Protein AF-A0A842HGM8-F1 (afdb_monomer_lite)

Structure (mmCIF, N/CA/C/O backbone):
data_AF-A0A842HGM8-F1
#
_entry.id   AF-A0A842HGM8-F1
#
loop_
_atom_site.group_PDB
_atom_site.id
_atom_site.type_symbol
_atom_site.label_atom_id
_atom_site.label_alt_id
_atom_site.label_comp_id
_atom_site.label_asym_id
_atom_site.label_entity_id
_atom_site.label_seq_id
_atom_site.pdbx_PDB_ins_code
_atom_site.Cartn_x
_atom_site.Cartn_y
_atom_site.Cartn_z
_atom_site.occupancy
_atom_site.B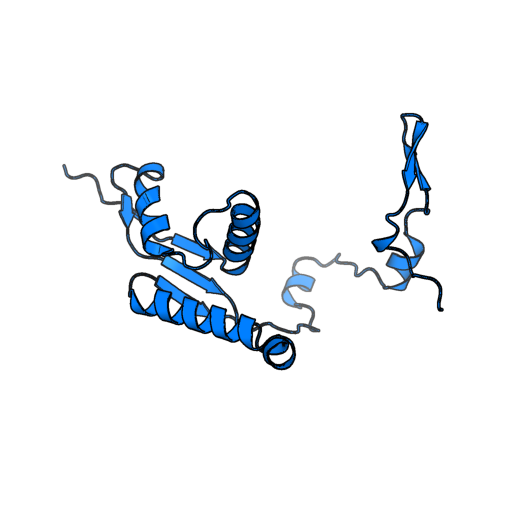_iso_or_equiv
_atom_site.auth_seq_id
_atom_site.auth_comp_id
_atom_site.auth_asym_id
_atom_site.auth_atom_id
_atom_site.pdbx_PDB_model_num
ATOM 1 N N . MET A 1 1 ? -28.793 0.110 29.357 1.00 46.50 1 MET A N 1
ATOM 2 C CA . MET A 1 1 ? -28.962 0.036 27.893 1.00 46.50 1 MET A CA 1
ATOM 3 C C . MET A 1 1 ? -27.566 -0.064 27.316 1.00 46.50 1 MET A C 1
ATOM 5 O O . MET A 1 1 ? -26.782 0.844 27.541 1.00 46.50 1 MET A O 1
ATOM 9 N N . GLU A 1 2 ? -27.212 -1.208 26.739 1.00 58.28 2 GLU A N 1
ATOM 10 C CA . GLU A 1 2 ? -25.899 -1.420 26.122 1.00 58.28 2 GLU A CA 1
ATOM 11 C C . GLU A 1 2 ? -25.882 -0.651 24.794 1.00 58.28 2 GLU A C 1
ATOM 13 O O . GLU A 1 2 ? -26.774 -0.847 23.967 1.00 58.28 2 GLU A O 1
ATOM 18 N N . GLU A 1 3 ? -24.959 0.302 24.623 1.00 63.78 3 GLU A N 1
ATOM 19 C CA . GLU A 1 3 ? -24.858 1.037 23.358 1.00 63.78 3 GLU A CA 1
ATOM 20 C C . GLU A 1 3 ? -24.531 0.062 22.216 1.00 63.78 3 GLU A C 1
ATOM 22 O O . GLU A 1 3 ? -23.672 -0.810 22.389 1.00 63.78 3 GLU A O 1
ATOM 27 N N . PRO A 1 4 ? -25.190 0.175 21.047 1.00 65.50 4 PRO A N 1
ATOM 28 C CA . PRO A 1 4 ? -24.967 -0.750 19.947 1.00 65.50 4 PRO A CA 1
ATOM 29 C C . PRO A 1 4 ? -23.505 -0.688 19.485 1.00 65.50 4 PRO A C 1
ATOM 31 O O . PRO A 1 4 ? -22.957 0.380 19.211 1.00 65.50 4 PRO A O 1
ATOM 34 N N . ALA A 1 5 ? -22.861 -1.853 19.412 1.00 73.38 5 ALA A N 1
ATOM 35 C CA . ALA A 1 5 ? -21.469 -1.965 19.003 1.00 73.38 5 ALA A CA 1
ATOM 36 C C . ALA A 1 5 ? -21.303 -1.605 17.517 1.00 73.38 5 ALA A C 1
ATOM 38 O O . ALA A 1 5 ? -21.796 -2.311 16.631 1.00 73.38 5 ALA A O 1
ATOM 39 N N . ASN A 1 6 ? -20.550 -0.540 17.239 1.00 85.38 6 ASN A N 1
ATOM 40 C CA . ASN A 1 6 ? -20.242 -0.115 15.878 1.00 85.38 6 ASN A CA 1
ATOM 41 C C . ASN A 1 6 ? -19.176 -1.040 15.286 1.00 85.38 6 ASN A C 1
ATOM 43 O O . ASN A 1 6 ? -17.988 -0.929 15.589 1.00 85.38 6 ASN A O 1
ATOM 47 N N . ARG A 1 7 ? -19.603 -1.996 14.458 1.00 91.25 7 ARG A N 1
ATOM 48 C CA . ARG A 1 7 ? -18.689 -2.892 13.740 1.00 91.25 7 ARG A CA 1
ATOM 49 C C . ARG A 1 7 ? -17.929 -2.103 12.675 1.00 91.25 7 ARG A C 1
ATOM 51 O O . ARG A 1 7 ? -18.534 -1.613 11.726 1.00 91.25 7 ARG A O 1
ATOM 58 N N . THR A 1 8 ? -16.608 -2.045 12.799 1.00 91.56 8 THR A N 1
ATOM 59 C CA . THR A 1 8 ? -15.736 -1.261 11.920 1.00 91.56 8 THR A CA 1
ATOM 60 C C . THR A 1 8 ? -14.853 -2.180 11.089 1.00 91.56 8 THR A C 1
ATOM 62 O O . THR A 1 8 ? -14.043 -2.935 11.630 1.00 91.56 8 THR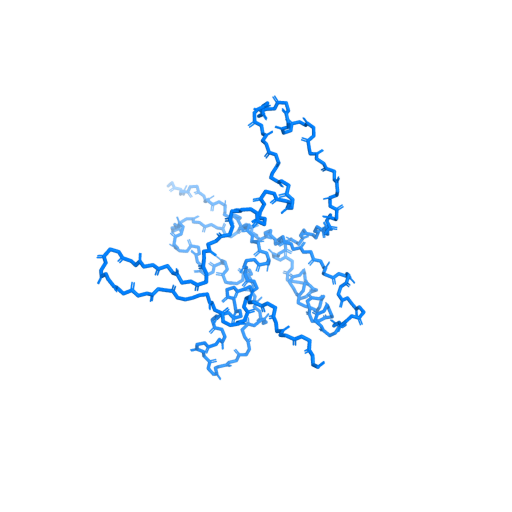 A O 1
ATOM 65 N N . ALA A 1 9 ? -14.991 -2.102 9.767 1.00 93.38 9 ALA A N 1
ATOM 66 C CA . ALA A 1 9 ? -14.099 -2.751 8.813 1.00 93.38 9 ALA A CA 1
ATOM 67 C C . ALA A 1 9 ? -13.175 -1.715 8.162 1.00 93.38 9 ALA A C 1
ATOM 69 O O . ALA A 1 9 ? -13.598 -0.594 7.881 1.00 93.38 9 ALA A O 1
ATOM 70 N N . PHE A 1 10 ? -11.932 -2.105 7.893 1.00 92.44 10 PHE A N 1
ATOM 71 C CA . PHE A 1 10 ? -10.938 -1.247 7.248 1.00 92.44 10 PHE A CA 1
ATOM 72 C C . PHE A 1 10 ? -10.715 -1.662 5.799 1.00 92.44 10 PHE A C 1
ATOM 74 O O . PHE A 1 10 ? -10.661 -2.852 5.494 1.00 92.44 10 PHE A O 1
ATOM 81 N N . PHE A 1 11 ? -10.536 -0.682 4.918 1.00 95.69 11 PHE A N 1
ATOM 82 C CA . PHE A 1 11 ? -10.222 -0.880 3.506 1.00 95.69 11 PHE A CA 1
ATOM 83 C C . PHE A 1 11 ? -8.873 -0.220 3.236 1.00 95.69 11 PHE A C 1
ATOM 85 O O . PHE A 1 11 ? -8.724 0.982 3.434 1.00 95.69 11 PHE A O 1
ATOM 92 N N . VAL A 1 12 ? -7.882 -1.017 2.845 1.00 92.88 12 VAL A N 1
ATOM 93 C CA . VAL A 1 12 ? -6.485 -0.588 2.731 1.00 92.88 12 VAL A CA 1
ATOM 94 C C . VAL A 1 12 ? -6.018 -0.754 1.292 1.00 92.88 12 VAL A C 1
ATOM 96 O O . VAL A 1 12 ? -6.026 -1.867 0.765 1.00 92.88 12 VAL A O 1
ATOM 99 N N . ASP A 1 13 ? -5.582 0.344 0.679 1.00 93.75 13 ASP A N 1
ATOM 100 C CA . ASP A 1 13 ? -4.873 0.339 -0.602 1.00 93.75 13 ASP A CA 1
ATOM 101 C C . ASP A 1 13 ? -3.395 -0.003 -0.371 1.00 93.75 13 ASP A C 1
ATOM 103 O O . ASP A 1 13 ? -2.653 0.729 0.290 1.00 93.75 13 ASP A O 1
ATOM 107 N N . GLY A 1 14 ? -2.967 -1.143 -0.905 1.00 91.38 14 GLY A N 1
ATOM 108 C CA . GLY A 1 14 ? -1.628 -1.680 -0.726 1.00 91.38 14 GLY A CA 1
ATOM 109 C C . GLY A 1 14 ? -0.530 -0.897 -1.432 1.00 91.38 14 GLY A C 1
ATOM 110 O O . GLY A 1 14 ? 0.594 -0.890 -0.930 1.00 91.38 14 GLY A O 1
ATOM 111 N N . PHE A 1 15 ? -0.827 -0.215 -2.542 1.00 88.62 15 PHE A N 1
ATOM 112 C CA . PHE A 1 15 ? 0.159 0.625 -3.222 1.00 88.62 15 PHE A CA 1
ATOM 113 C C . PHE A 1 15 ? 0.384 1.909 -2.439 1.00 88.62 15 PHE A C 1
ATOM 115 O O . PHE A 1 15 ? 1.530 2.272 -2.172 1.00 88.62 15 PHE A O 1
ATOM 122 N N . ASN A 1 16 ? -0.706 2.553 -2.015 1.00 90.69 16 ASN A N 1
ATOM 123 C CA . ASN A 1 16 ? -0.620 3.769 -1.216 1.00 90.69 16 ASN A CA 1
ATOM 124 C C . ASN A 1 16 ? 0.125 3.508 0.104 1.00 90.69 16 ASN A C 1
ATOM 126 O O . ASN A 1 16 ? 1.106 4.190 0.395 1.00 90.69 16 ASN A O 1
ATOM 130 N N . LEU A 1 17 ? -0.248 2.440 0.824 1.00 91.50 17 LEU A N 1
ATOM 131 C CA . LEU A 1 17 ? 0.425 2.038 2.060 1.00 91.50 17 LEU A CA 1
ATOM 132 C C . LEU A 1 17 ? 1.920 1.762 1.847 1.00 91.50 17 LEU A C 1
ATOM 134 O O . LEU A 1 17 ? 2.745 2.223 2.632 1.00 91.50 17 LEU A O 1
ATOM 138 N N . TYR A 1 18 ? 2.286 1.023 0.793 1.00 90.38 18 TYR A N 1
ATOM 139 C CA . TYR A 1 18 ? 3.687 0.699 0.514 1.00 90.38 18 TYR A CA 1
ATOM 140 C C . TYR A 1 18 ? 4.538 1.958 0.310 1.00 90.38 18 TYR A C 1
ATOM 142 O O . TYR A 1 18 ? 5.639 2.046 0.859 1.00 90.38 18 TYR A O 1
ATOM 150 N N . HIS A 1 19 ? 4.031 2.937 -0.446 1.00 88.06 19 HIS A N 1
ATOM 151 C CA . HIS A 1 19 ? 4.729 4.203 -0.654 1.00 88.06 19 HIS A CA 1
ATOM 152 C C . HIS A 1 19 ? 4.873 4.994 0.649 1.00 88.06 19 HIS A C 1
ATOM 154 O O . HIS A 1 19 ? 5.982 5.423 0.953 1.00 88.06 19 HIS A O 1
ATOM 160 N N . SER A 1 20 ? 3.814 5.104 1.460 1.00 91.94 20 SER A N 1
ATOM 161 C CA . SER A 1 20 ? 3.886 5.768 2.770 1.00 91.94 20 SER A CA 1
ATOM 162 C C . SER A 1 20 ? 4.910 5.123 3.706 1.00 91.94 20 SER A C 1
ATOM 164 O O . SER A 1 20 ? 5.664 5.833 4.363 1.00 91.94 20 SER A O 1
ATOM 166 N N . VAL A 1 21 ? 4.989 3.789 3.733 1.00 89.00 21 VAL A N 1
ATOM 167 C CA . VAL A 1 21 ? 5.984 3.060 4.536 1.00 89.00 21 VAL A CA 1
ATOM 168 C C . VAL A 1 21 ? 7.407 3.308 4.031 1.00 89.00 21 VAL A C 1
ATOM 170 O O . VAL A 1 21 ? 8.311 3.493 4.836 1.00 89.00 21 VAL A O 1
ATOM 173 N N . CYS A 1 22 ? 7.621 3.328 2.711 1.00 88.50 22 CYS A N 1
ATOM 174 C CA . CYS A 1 22 ? 8.940 3.615 2.141 1.00 88.50 22 CYS A CA 1
ATOM 175 C C . CYS A 1 22 ? 9.407 5.043 2.427 1.00 88.50 22 CYS A C 1
ATOM 177 O O . CYS A 1 22 ? 10.600 5.241 2.624 1.00 88.50 22 CYS A O 1
ATOM 179 N N . GLU A 1 23 ? 8.498 6.021 2.418 1.00 90.25 23 GLU A N 1
ATOM 180 C CA . GLU A 1 23 ? 8.829 7.393 2.811 1.00 90.25 23 GLU A CA 1
ATOM 181 C C . GLU A 1 23 ? 9.158 7.466 4.305 1.00 90.25 23 GLU A C 1
ATOM 183 O O . GLU A 1 23 ? 10.220 7.965 4.650 1.00 90.25 23 GLU A O 1
ATOM 188 N N . ALA A 1 24 ? 8.329 6.882 5.177 1.00 88.00 24 ALA A N 1
ATOM 189 C CA . ALA A 1 24 ? 8.567 6.890 6.623 1.00 88.00 24 ALA A CA 1
ATOM 190 C C . ALA A 1 24 ? 9.882 6.198 7.027 1.00 88.00 24 ALA A C 1
ATOM 192 O O . ALA A 1 24 ? 10.535 6.613 7.977 1.00 88.00 24 ALA A O 1
ATOM 193 N N . GLU A 1 25 ? 10.294 5.160 6.296 1.00 88.62 25 GLU A N 1
ATOM 194 C CA . GLU A 1 25 ? 11.562 4.455 6.525 1.00 88.62 25 GLU A CA 1
ATOM 195 C C . GLU A 1 25 ? 12.792 5.325 6.203 1.00 88.62 25 GLU A C 1
ATOM 197 O O . GLU A 1 25 ? 13.880 5.019 6.668 1.00 88.62 25 GLU A O 1
ATOM 202 N N . LYS A 1 26 ? 12.650 6.421 5.441 1.00 87.44 26 LYS A N 1
ATOM 203 C CA . LYS A 1 26 ? 13.745 7.388 5.221 1.00 87.44 26 LYS A CA 1
ATOM 204 C C . LYS A 1 26 ? 13.989 8.286 6.432 1.00 87.44 26 LYS A C 1
ATOM 206 O O . LYS A 1 26 ? 15.089 8.811 6.576 1.00 87.44 26 LYS A O 1
ATOM 211 N N . ASP A 1 27 ? 12.971 8.463 7.269 1.00 87.44 27 ASP A N 1
ATOM 212 C CA . ASP A 1 27 ? 13.000 9.350 8.432 1.00 87.44 27 ASP A CA 1
ATOM 213 C C . ASP A 1 27 ? 13.406 8.607 9.719 1.00 87.44 27 ASP A C 1
ATOM 215 O O . ASP A 1 27 ? 13.381 9.183 10.809 1.00 87.44 27 ASP A O 1
ATOM 219 N N . THR A 1 28 ? 13.768 7.322 9.624 1.00 81.81 28 THR A N 1
ATOM 220 C CA . THR A 1 28 ? 14.161 6.503 10.773 1.00 81.81 28 THR A CA 1
ATOM 221 C C . THR A 1 28 ? 15.281 5.519 10.438 1.00 81.81 28 THR A C 1
ATOM 223 O O . THR A 1 28 ? 15.245 4.846 9.414 1.00 81.81 28 THR A O 1
ATOM 226 N N . ASP A 1 29 ? 16.244 5.383 11.352 1.00 79.38 29 ASP A N 1
ATOM 227 C CA . ASP A 1 29 ? 17.267 4.325 11.325 1.00 79.38 29 ASP A CA 1
ATOM 228 C C . ASP A 1 29 ? 16.828 3.069 12.114 1.00 79.38 29 ASP A C 1
ATOM 230 O O . ASP A 1 29 ? 17.633 2.181 12.405 1.00 79.38 29 ASP A O 1
ATOM 234 N N . GLU A 1 30 ? 15.556 2.998 12.523 1.00 76.75 30 GLU A N 1
ATOM 235 C CA . GLU A 1 30 ? 15.006 1.863 13.263 1.00 76.75 30 GLU A CA 1
ATOM 236 C C . GLU A 1 30 ? 14.777 0.613 12.379 1.00 76.75 30 GLU A C 1
ATOM 238 O O . GLU A 1 30 ? 15.300 0.452 11.277 1.00 76.75 30 GLU A O 1
ATOM 243 N N . ARG A 1 31 ? 14.022 -0.359 12.909 1.00 73.50 31 ARG A N 1
ATOM 244 C CA . ARG A 1 31 ? 13.740 -1.639 12.253 1.00 73.50 31 ARG A CA 1
ATOM 245 C C . ARG A 1 31 ? 13.019 -1.434 10.910 1.00 73.50 31 ARG A C 1
ATOM 247 O O . ARG A 1 31 ? 12.217 -0.512 10.793 1.00 73.50 31 ARG A O 1
ATOM 254 N N . PRO A 1 32 ? 13.187 -2.362 9.946 1.00 81.31 32 PRO A N 1
ATOM 255 C CA . PRO A 1 32 ? 12.516 -2.275 8.653 1.00 81.31 32 PRO A CA 1
ATOM 256 C C . PRO A 1 32 ? 10.991 -2.194 8.793 1.00 81.31 32 PRO A C 1
ATOM 258 O O . PRO A 1 32 ? 10.362 -3.107 9.334 1.00 81.31 32 PRO A O 1
ATOM 261 N N . LEU A 1 33 ? 10.384 -1.134 8.258 1.00 86.06 33 LEU A N 1
ATOM 262 C CA . LEU A 1 33 ? 8.956 -0.841 8.456 1.00 86.06 33 LEU A CA 1
ATOM 263 C C . LEU A 1 33 ? 8.036 -1.648 7.526 1.00 86.06 33 LEU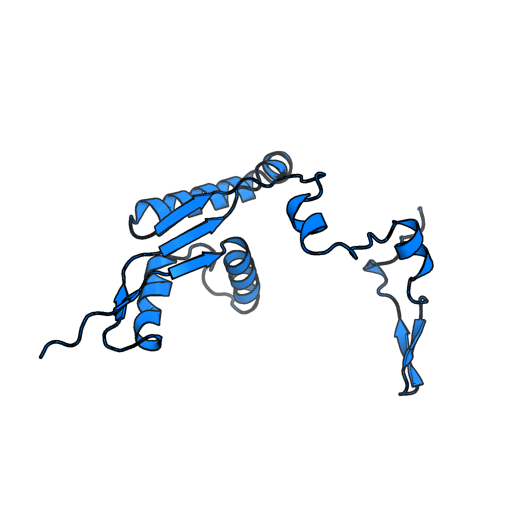 A C 1
ATOM 265 O O . LEU A 1 33 ? 6.828 -1.740 7.737 1.00 86.06 33 LEU A O 1
ATOM 269 N N . LYS A 1 34 ? 8.605 -2.269 6.488 1.00 84.94 34 LYS A N 1
ATOM 270 C CA . LYS A 1 34 ? 7.864 -3.020 5.457 1.00 84.94 34 LYS A CA 1
ATOM 271 C C . LYS A 1 34 ? 7.244 -4.326 5.963 1.00 84.94 34 LYS A C 1
ATOM 273 O O . LYS A 1 34 ? 6.385 -4.885 5.284 1.00 84.94 34 LYS A O 1
ATOM 278 N N . TRP A 1 35 ? 7.654 -4.821 7.134 1.00 88.69 35 TRP A N 1
ATOM 279 C CA . TRP A 1 35 ? 7.054 -5.991 7.782 1.00 88.69 35 TRP A CA 1
ATOM 280 C C . TRP A 1 35 ? 5.989 -5.570 8.803 1.00 88.69 35 TRP A C 1
ATOM 282 O O . TRP A 1 35 ? 6.198 -5.626 10.013 1.00 88.69 35 TRP A O 1
ATOM 292 N N . LEU A 1 36 ? 4.849 -5.107 8.292 1.00 88.88 36 LEU A N 1
ATOM 293 C CA . LEU A 1 36 ? 3.795 -4.464 9.078 1.00 88.88 36 LEU A CA 1
ATOM 294 C C . LEU A 1 36 ? 2.580 -5.380 9.298 1.00 88.88 36 LEU A C 1
ATOM 296 O O . LEU A 1 36 ? 1.961 -5.841 8.338 1.00 88.88 36 LEU A O 1
ATOM 300 N N . ASP A 1 37 ? 2.167 -5.571 10.554 1.00 91.62 37 ASP A N 1
ATOM 301 C CA . ASP A 1 37 ? 0.853 -6.149 10.865 1.00 91.62 37 ASP A CA 1
ATOM 302 C C . ASP A 1 37 ? -0.241 -5.085 10.687 1.00 91.62 37 ASP A C 1
ATOM 304 O O . ASP A 1 37 ? -0.553 -4.302 11.588 1.00 91.62 37 ASP A O 1
ATOM 308 N N . ILE A 1 38 ? -0.832 -5.065 9.490 1.00 92.12 38 ILE A N 1
ATOM 309 C CA . ILE A 1 38 ? -1.881 -4.109 9.113 1.00 92.12 38 ILE A CA 1
ATOM 310 C C . ILE A 1 38 ? -3.110 -4.243 10.025 1.00 92.12 38 ILE A C 1
ATOM 312 O O . ILE A 1 38 ? -3.736 -3.242 10.361 1.00 92.12 38 ILE A O 1
ATOM 316 N N . ALA A 1 39 ? -3.467 -5.458 10.454 1.00 91.81 39 ALA A N 1
ATOM 317 C CA . ALA A 1 39 ? -4.645 -5.666 11.291 1.00 91.81 39 ALA A CA 1
ATOM 318 C C . ALA A 1 39 ? -4.432 -5.154 12.717 1.00 91.81 39 ALA A C 1
ATOM 320 O O . ALA A 1 39 ? -5.356 -4.583 13.295 1.00 91.81 39 ALA A O 1
ATOM 321 N N . ALA A 1 40 ? -3.238 -5.343 13.284 1.00 91.19 40 ALA A N 1
ATOM 322 C CA . ALA A 1 40 ? -2.882 -4.765 14.578 1.00 91.19 40 ALA A CA 1
ATOM 323 C C . ALA A 1 40 ? -2.807 -3.231 14.509 1.00 91.19 40 ALA A C 1
ATOM 325 O O . ALA A 1 40 ? -3.328 -2.555 15.394 1.00 91.19 40 ALA A O 1
ATOM 326 N N . MET A 1 41 ? -2.237 -2.678 13.432 1.00 93.44 41 MET A N 1
ATOM 327 C CA . MET A 1 41 ? -2.197 -1.229 13.208 1.00 93.44 41 MET A CA 1
ATOM 328 C C . MET A 1 41 ? -3.606 -0.626 13.089 1.00 93.44 41 MET A C 1
ATOM 330 O O . MET A 1 41 ? -3.900 0.377 13.726 1.00 93.44 41 MET A O 1
ATOM 334 N N . CYS A 1 42 ? -4.503 -1.221 12.301 1.00 91.31 42 CYS A N 1
ATOM 335 C CA . CYS A 1 42 ? -5.877 -0.726 12.174 1.00 91.31 42 CYS A CA 1
ATOM 336 C C . CYS A 1 42 ? -6.683 -0.890 13.471 1.00 91.31 42 CYS A C 1
ATOM 338 O O . CYS A 1 42 ? -7.506 -0.047 13.809 1.00 91.31 42 CYS A O 1
ATOM 340 N N . GLU A 1 43 ? -6.465 -1.972 14.217 1.00 91.00 43 GLU A N 1
ATOM 341 C CA . GLU A 1 43 ? -7.134 -2.166 15.502 1.00 91.00 43 GLU A CA 1
ATOM 342 C C . GLU A 1 43 ? -6.689 -1.131 16.541 1.00 91.00 43 GLU A C 1
ATOM 344 O O . GLU A 1 43 ? -7.527 -0.608 17.277 1.00 91.00 43 GLU A O 1
ATOM 349 N N . SER A 1 44 ? -5.401 -0.768 16.566 1.00 91.38 44 SER A N 1
ATOM 350 C CA . SER A 1 44 ? -4.895 0.235 17.506 1.00 91.38 44 SER A CA 1
ATOM 351 C C . SER A 1 44 ? -5.514 1.617 17.282 1.00 91.38 44 SER A C 1
ATOM 353 O O . SER A 1 44 ? -5.649 2.375 18.240 1.00 91.38 44 SER A O 1
ATOM 355 N N . THR A 1 45 ? -5.985 1.933 16.069 1.00 90.69 45 THR A N 1
ATOM 356 C CA . THR A 1 45 ? -6.635 3.214 15.743 1.00 90.69 45 THR A CA 1
ATOM 357 C C . THR A 1 45 ? -8.140 3.245 16.015 1.00 90.69 45 THR A C 1
ATOM 359 O O . THR A 1 45 ? -8.754 4.302 15.884 1.00 90.69 45 THR A O 1
ATOM 362 N N . LEU A 1 46 ? -8.761 2.145 16.464 1.00 89.62 46 LEU A N 1
ATOM 363 C CA . LEU A 1 46 ? -10.210 2.096 16.727 1.00 89.62 46 LEU A CA 1
ATOM 364 C C . LEU A 1 46 ? -10.691 3.148 17.728 1.00 89.62 46 LEU A C 1
ATOM 366 O O . LEU A 1 46 ? -11.802 3.662 17.591 1.00 89.62 46 LEU A O 1
ATOM 370 N N . HIS A 1 47 ? -9.854 3.497 18.706 1.00 88.06 47 HIS A N 1
ATOM 371 C CA . HIS A 1 47 ? -10.170 4.521 19.700 1.00 88.06 47 HIS A CA 1
ATOM 372 C C . HIS A 1 47 ? -10.417 5.906 19.074 1.00 88.06 47 HIS A C 1
ATOM 374 O O . HIS A 1 47 ? -11.147 6.704 19.657 1.00 88.06 47 HIS A O 1
ATOM 380 N N . LEU A 1 48 ? -9.860 6.170 17.883 1.00 89.00 48 LEU A N 1
ATOM 381 C CA . LEU A 1 48 ? -10.087 7.397 17.114 1.00 89.00 48 LEU A CA 1
ATOM 382 C C . LEU A 1 48 ? -11.461 7.413 16.429 1.00 89.00 48 LEU A C 1
ATOM 384 O O . LEU A 1 48 ? -11.988 8.483 16.144 1.00 89.00 48 LEU A O 1
ATOM 388 N N . ILE A 1 49 ? -12.043 6.240 16.164 1.00 85.88 49 ILE A N 1
ATOM 389 C CA . ILE A 1 49 ? -13.353 6.094 15.510 1.00 85.88 49 ILE A CA 1
ATOM 390 C C . ILE A 1 49 ? -14.478 6.206 16.544 1.00 85.88 49 ILE A C 1
ATOM 392 O O . ILE A 1 49 ? -15.525 6.789 16.273 1.00 85.88 49 ILE A O 1
ATOM 396 N N . GLY A 1 50 ? -14.268 5.658 17.743 1.00 84.94 50 GLY A N 1
ATOM 397 C CA . GLY A 1 50 ? -15.194 5.804 18.862 1.00 84.94 50 GLY A CA 1
ATOM 398 C C . GLY A 1 50 ? -15.023 4.729 19.931 1.00 84.94 50 GLY A C 1
ATOM 399 O O . GLY A 1 50 ? -14.535 3.631 19.672 1.00 84.94 50 GLY A O 1
ATOM 400 N N . LYS A 1 51 ? -15.482 5.021 21.152 1.00 83.44 51 LYS A N 1
ATOM 401 C CA . LYS A 1 51 ? -15.352 4.122 22.320 1.00 83.44 51 LYS A CA 1
ATOM 402 C C . LYS A 1 51 ? -16.089 2.783 22.154 1.00 83.44 51 LYS A C 1
ATOM 404 O O . LYS A 1 51 ? -15.712 1.780 22.760 1.00 83.44 51 LYS A O 1
ATOM 409 N N . THR A 1 52 ? -17.131 2.757 21.329 1.00 87.06 52 THR A N 1
ATOM 410 C CA . THR A 1 52 ? -17.956 1.571 21.054 1.00 87.06 52 THR A CA 1
ATOM 411 C C . THR A 1 52 ? -17.562 0.843 19.770 1.00 87.06 52 THR A C 1
ATOM 413 O O . THR A 1 52 ? -18.172 -0.176 19.439 1.00 87.06 52 THR A O 1
ATOM 416 N N . ALA A 1 53 ? -16.537 1.321 19.053 1.00 89.12 53 ALA A N 1
ATOM 417 C CA . ALA A 1 53 ? -16.060 0.669 17.843 1.00 89.12 53 ALA A CA 1
ATOM 418 C C . ALA A 1 53 ? -15.524 -0.737 18.159 1.00 89.12 53 ALA A C 1
ATOM 420 O O . ALA A 1 53 ? -14.881 -0.977 19.189 1.00 89.12 53 ALA A O 1
ATOM 421 N N . ARG A 1 54 ? -15.811 -1.692 17.275 1.00 90.19 54 ARG A N 1
ATOM 422 C CA . ARG A 1 54 ? -15.342 -3.079 17.368 1.00 90.19 54 ARG A CA 1
ATOM 423 C C . ARG A 1 54 ? -14.715 -3.492 16.050 1.00 90.19 54 ARG A C 1
ATOM 425 O O . ARG A 1 54 ? -15.321 -3.317 14.994 1.00 90.19 54 ARG A O 1
ATOM 432 N N . PHE A 1 55 ? -13.519 -4.064 16.123 1.00 92.62 55 PHE A N 1
ATOM 433 C CA . PHE A 1 55 ? -12.798 -4.557 14.957 1.00 92.62 55 PHE A CA 1
ATOM 434 C C . PHE A 1 55 ? -13.611 -5.636 14.230 1.00 92.62 55 PHE A C 1
ATOM 436 O O . PHE A 1 55 ? -13.940 -6.668 14.813 1.00 92.62 55 PHE A O 1
ATOM 443 N N . ALA A 1 56 ? -13.929 -5.414 12.956 1.00 92.31 56 ALA A N 1
ATOM 444 C CA . ALA A 1 56 ? -14.632 -6.385 12.119 1.00 92.31 56 ALA A CA 1
ATOM 445 C C . ALA A 1 56 ? -13.721 -7.056 11.075 1.00 92.31 56 ALA A C 1
ATOM 447 O O . ALA A 1 56 ? -14.125 -8.061 10.491 1.00 92.31 56 ALA A O 1
ATOM 448 N N . GLY A 1 57 ? -12.513 -6.529 10.847 1.00 92.25 57 GLY A N 1
ATOM 449 C CA . GLY A 1 57 ? -11.536 -7.065 9.896 1.00 92.25 57 GLY A CA 1
ATOM 450 C C . GLY A 1 57 ? -10.932 -6.008 8.970 1.00 92.25 57 GLY A C 1
ATOM 451 O O . GLY A 1 57 ? -11.332 -4.841 8.973 1.00 92.25 57 GLY A O 1
ATOM 452 N N . VAL A 1 58 ? -9.972 -6.441 8.150 1.00 93.94 58 VAL A N 1
ATOM 453 C CA . VAL A 1 58 ? -9.320 -5.615 7.120 1.00 93.94 58 VAL A CA 1
ATOM 454 C C . VAL A 1 58 ? -9.535 -6.222 5.738 1.00 93.94 58 VAL A C 1
ATOM 456 O O . VAL A 1 58 ? -9.358 -7.423 5.542 1.00 93.94 58 VAL A O 1
ATOM 459 N N . HIS A 1 59 ? -9.854 -5.381 4.761 1.00 95.88 59 HIS A N 1
ATOM 460 C CA . HIS A 1 59 ? -9.827 -5.678 3.337 1.00 95.88 59 HIS A CA 1
ATOM 461 C C . HIS A 1 59 ? -8.597 -5.002 2.726 1.00 95.88 59 HIS A C 1
ATOM 463 O O . HIS A 1 59 ? -8.534 -3.777 2.659 1.00 95.88 59 HIS A O 1
ATOM 469 N N . TYR A 1 60 ? -7.614 -5.793 2.302 1.00 95.31 60 TYR A N 1
ATOM 470 C CA . TYR A 1 60 ? -6.365 -5.305 1.716 1.00 95.31 60 TYR A CA 1
ATOM 471 C C . TYR A 1 60 ? -6.391 -5.481 0.198 1.00 95.31 60 TYR A C 1
ATOM 473 O O . TYR A 1 60 ? -6.536 -6.605 -0.280 1.00 95.31 60 TYR A O 1
ATOM 481 N N . PHE A 1 61 ? -6.256 -4.394 -0.556 1.00 94.88 61 PHE A N 1
ATOM 482 C CA . PHE A 1 61 ? -6.315 -4.387 -2.018 1.00 94.88 61 PHE A CA 1
ATOM 483 C C . PHE A 1 61 ? -4.923 -4.154 -2.588 1.00 94.88 61 PHE A C 1
ATOM 485 O O . PHE A 1 61 ? -4.275 -3.171 -2.252 1.00 94.88 61 PHE A O 1
ATOM 492 N N . SER A 1 62 ? -4.446 -5.050 -3.446 1.00 93.19 62 SER A N 1
ATOM 493 C CA . SER A 1 62 ? -3.116 -4.927 -4.053 1.00 93.19 62 SER A CA 1
ATOM 494 C C . SER A 1 62 ? -3.062 -5.676 -5.384 1.00 93.19 62 SER A C 1
ATOM 496 O O . SER A 1 62 ? -4.036 -6.310 -5.784 1.00 93.19 62 SER A O 1
ATOM 498 N N . ALA A 1 63 ? -1.938 -5.620 -6.090 1.00 91.00 63 ALA A N 1
ATOM 499 C CA . ALA A 1 63 ? -1.674 -6.466 -7.249 1.00 91.00 63 ALA A CA 1
ATOM 500 C C . ALA A 1 63 ? -0.202 -6.884 -7.278 1.00 91.00 63 ALA A C 1
ATOM 502 O O . ALA A 1 63 ? 0.688 -6.129 -6.875 1.00 91.00 63 ALA A O 1
ATOM 503 N N . TYR A 1 64 ? 0.073 -8.095 -7.763 1.00 85.88 64 TYR A N 1
ATOM 504 C CA . TYR A 1 64 ? 1.447 -8.519 -8.001 1.00 85.88 64 TYR A CA 1
ATOM 505 C C . TYR A 1 64 ? 1.965 -7.892 -9.286 1.00 85.88 64 TYR A C 1
ATOM 507 O O . TYR A 1 64 ? 1.327 -7.963 -10.335 1.00 85.88 64 TYR A O 1
ATOM 515 N N . ALA A 1 65 ? 3.142 -7.278 -9.210 1.00 79.31 65 ALA A N 1
ATOM 516 C CA . ALA A 1 65 ? 3.833 -6.761 -10.380 1.00 79.31 65 ALA A CA 1
ATOM 517 C C . ALA A 1 65 ? 4.540 -7.909 -11.117 1.00 79.31 65 ALA A C 1
ATOM 519 O O . ALA A 1 65 ? 5.761 -7.915 -11.239 1.00 79.31 65 ALA A O 1
ATOM 520 N N . ASP A 1 66 ? 3.781 -8.905 -11.579 1.00 71.00 66 ASP A N 1
ATOM 521 C CA . ASP A 1 66 ? 4.339 -10.097 -12.229 1.00 71.00 66 ASP A CA 1
ATOM 522 C C . ASP A 1 66 ? 5.102 -9.735 -13.517 1.00 71.00 66 ASP A C 1
ATOM 524 O O . ASP A 1 66 ? 6.091 -10.382 -13.845 1.00 71.00 66 ASP A O 1
ATOM 528 N N . HIS A 1 67 ? 4.749 -8.627 -14.182 1.00 67.69 67 HIS A N 1
ATOM 529 C CA . HIS A 1 67 ? 5.510 -8.066 -15.310 1.00 67.69 67 HIS A CA 1
ATOM 530 C C . HIS A 1 67 ? 6.933 -7.609 -14.948 1.00 67.69 67 HIS A C 1
ATOM 532 O O . HIS A 1 67 ? 7.775 -7.488 -15.829 1.00 67.69 67 HIS A O 1
ATOM 538 N N . LEU A 1 68 ? 7.207 -7.341 -13.669 1.00 61.69 68 LEU A N 1
ATOM 539 C CA . LEU A 1 68 ? 8.537 -6.980 -13.170 1.00 61.69 68 LEU A CA 1
ATOM 540 C C . LEU A 1 68 ? 9.295 -8.192 -12.613 1.00 61.69 68 LEU A C 1
ATOM 542 O O . LEU A 1 68 ? 10.412 -8.029 -12.128 1.00 61.69 68 LEU A O 1
ATOM 546 N N . SER A 1 69 ? 8.719 -9.398 -12.663 1.00 61.59 69 SER A N 1
ATOM 547 C CA . SER A 1 69 ? 9.364 -10.605 -12.130 1.00 61.59 69 SER A CA 1
ATOM 548 C C . SER A 1 69 ? 10.660 -10.962 -12.862 1.00 61.59 69 SER A C 1
ATOM 550 O O . SER A 1 69 ? 11.587 -11.448 -12.223 1.00 61.59 69 SER A O 1
ATOM 552 N N . GLU A 1 70 ? 10.766 -10.641 -14.153 1.00 61.88 70 GLU A N 1
ATOM 553 C CA . GLU A 1 70 ? 11.977 -10.861 -14.957 1.00 61.88 70 GLU A CA 1
ATOM 554 C C . GLU A 1 70 ? 13.092 -9.852 -14.637 1.00 61.88 70 GLU A C 1
ATOM 556 O O . GLU A 1 70 ? 14.271 -10.180 -14.718 1.00 61.88 70 GLU A O 1
ATOM 561 N N . GLN A 1 71 ? 12.730 -8.628 -14.238 1.00 60.31 71 GLN A N 1
ATOM 562 C CA . GLN A 1 71 ? 13.683 -7.538 -13.987 1.00 60.31 71 GLN A CA 1
ATOM 563 C C . GLN A 1 71 ? 14.059 -7.392 -12.506 1.00 60.31 71 GLN A C 1
ATOM 565 O O . GLN A 1 71 ? 15.134 -6.896 -12.179 1.00 60.31 71 GLN A O 1
ATOM 570 N N . ALA A 1 72 ? 13.169 -7.782 -11.592 1.00 64.19 72 ALA A N 1
ATOM 571 C CA . ALA A 1 72 ? 13.362 -7.664 -10.150 1.00 64.19 72 ALA A CA 1
ATOM 572 C C . ALA A 1 72 ? 12.611 -8.779 -9.387 1.00 64.19 72 ALA A C 1
ATOM 574 O O . ALA A 1 72 ? 11.686 -8.484 -8.613 1.00 64.19 72 ALA A O 1
ATOM 575 N N . PRO A 1 73 ? 13.008 -10.055 -9.562 1.00 70.44 73 PRO A N 1
ATOM 576 C CA . PRO A 1 73 ? 12.328 -11.207 -8.957 1.00 70.44 73 PRO A CA 1
ATOM 577 C C . PRO A 1 73 ? 12.235 -11.099 -7.427 1.00 70.44 73 PRO A C 1
ATOM 579 O O . PRO A 1 73 ? 11.195 -11.403 -6.834 1.00 70.44 73 PRO A O 1
ATOM 582 N N . ASP A 1 74 ? 13.265 -10.542 -6.787 1.00 80.25 74 ASP A N 1
ATOM 583 C CA . ASP A 1 74 ? 13.336 -10.376 -5.332 1.00 80.25 74 ASP A CA 1
ATOM 584 C C . ASP A 1 74 ? 12.254 -9.447 -4.768 1.00 80.25 74 ASP A C 1
ATOM 586 O O . ASP A 1 74 ? 11.804 -9.607 -3.630 1.00 80.25 74 ASP A O 1
ATOM 590 N N . LYS A 1 75 ? 11.807 -8.444 -5.535 1.00 76.62 75 LYS A N 1
ATOM 591 C CA . LYS A 1 75 ? 10.747 -7.524 -5.087 1.00 76.62 75 LYS A CA 1
ATOM 592 C C . LYS A 1 75 ? 9.393 -8.225 -5.071 1.00 76.62 75 LYS A C 1
ATOM 594 O O . LYS A 1 75 ? 8.661 -8.120 -4.086 1.00 76.62 75 LYS A O 1
ATOM 599 N N . VAL A 1 76 ? 9.090 -8.978 -6.128 1.00 82.81 76 VAL A N 1
ATOM 600 C CA . VAL A 1 76 ? 7.843 -9.748 -6.234 1.00 82.81 76 VAL A CA 1
ATOM 601 C C . VAL A 1 76 ? 7.799 -10.830 -5.157 1.00 82.81 76 VAL A C 1
ATOM 603 O O . VAL A 1 76 ? 6.775 -10.991 -4.492 1.00 82.81 76 VAL A O 1
ATOM 606 N N . GLN A 1 77 ? 8.919 -11.518 -4.918 1.00 84.81 77 GLN A N 1
ATOM 607 C CA . GLN A 1 77 ? 8.997 -12.554 -3.893 1.00 84.81 77 GLN A CA 1
ATOM 608 C C . GLN A 1 77 ? 8.785 -11.995 -2.481 1.00 84.81 77 GLN A C 1
ATOM 610 O O . GLN A 1 77 ? 8.002 -12.558 -1.714 1.00 84.81 77 GLN A O 1
ATOM 615 N N . ARG A 1 78 ? 9.405 -10.855 -2.141 1.00 87.69 78 ARG A N 1
ATOM 616 C CA . ARG A 1 78 ? 9.173 -10.185 -0.848 1.00 87.69 78 ARG A CA 1
ATOM 617 C C . ARG A 1 78 ? 7.709 -9.790 -0.655 1.00 87.69 78 ARG A C 1
ATOM 619 O O . ARG A 1 78 ? 7.151 -10.045 0.410 1.00 87.69 78 ARG A O 1
ATOM 626 N N . HIS A 1 79 ? 7.061 -9.249 -1.689 1.00 89.44 79 HIS A N 1
ATOM 627 C CA . HIS A 1 79 ? 5.637 -8.914 -1.625 1.00 89.44 79 HIS A CA 1
ATOM 628 C C . HIS A 1 79 ? 4.757 -10.165 -1.440 1.00 89.44 79 HIS A C 1
ATOM 630 O O . HIS A 1 79 ? 3.857 -10.159 -0.602 1.00 89.44 79 HIS A O 1
ATOM 636 N N . LYS A 1 80 ? 5.049 -11.272 -2.137 1.00 89.00 80 LYS A N 1
ATOM 637 C CA . LYS A 1 80 ? 4.339 -12.553 -1.955 1.00 89.00 80 LYS A CA 1
ATOM 638 C C . LYS A 1 80 ? 4.479 -13.094 -0.528 1.00 89.00 80 LYS A C 1
ATOM 640 O O . LYS A 1 80 ? 3.496 -13.566 0.041 1.00 89.00 80 LYS A O 1
ATOM 645 N N . ILE A 1 81 ? 5.671 -13.010 0.066 1.00 90.25 81 ILE A N 1
ATOM 646 C CA . ILE A 1 81 ? 5.909 -13.411 1.464 1.00 90.25 81 ILE A CA 1
ATOM 647 C C . ILE A 1 81 ? 5.077 -12.550 2.422 1.00 90.25 81 ILE A C 1
ATOM 649 O O . ILE A 1 81 ? 4.409 -13.090 3.303 1.00 90.25 81 ILE A O 1
ATOM 653 N N . PHE A 1 82 ? 5.057 -11.233 2.210 1.00 90.19 82 PHE A N 1
ATOM 654 C CA . PHE A 1 82 ? 4.254 -10.306 3.005 1.00 90.19 82 PHE A CA 1
ATOM 655 C C . PHE A 1 82 ? 2.752 -10.609 2.924 1.00 90.19 82 PHE A C 1
ATOM 657 O O . PHE A 1 82 ? 2.100 -10.789 3.951 1.00 90.19 82 PHE A O 1
ATOM 664 N N . VAL A 1 83 ? 2.205 -10.778 1.716 1.00 89.69 83 VAL A N 1
ATOM 665 C CA . VAL A 1 83 ? 0.788 -11.130 1.521 1.00 89.69 83 VAL A CA 1
ATOM 666 C C . VAL A 1 83 ? 0.445 -12.468 2.184 1.00 89.69 83 VAL A C 1
ATOM 668 O O . VAL A 1 83 ? -0.592 -12.581 2.842 1.00 89.69 83 VAL A O 1
ATOM 671 N N . ARG A 1 84 ? 1.325 -13.474 2.078 1.00 90.19 84 ARG A N 1
ATOM 672 C CA . ARG A 1 84 ? 1.144 -14.760 2.772 1.00 90.19 84 ARG A CA 1
ATOM 673 C C . ARG A 1 84 ? 1.046 -14.572 4.284 1.00 90.19 84 ARG A C 1
ATOM 675 O O . ARG A 1 84 ? 0.132 -15.132 4.886 1.00 90.19 84 ARG A O 1
ATOM 682 N N . ALA A 1 85 ? 1.917 -13.764 4.887 1.00 90.31 85 ALA A N 1
ATOM 683 C CA . ALA A 1 85 ? 1.846 -13.476 6.317 1.00 90.31 85 ALA A CA 1
ATOM 684 C C . ALA A 1 85 ? 0.541 -12.770 6.706 1.00 90.31 85 ALA A C 1
ATOM 686 O O . ALA A 1 85 ? -0.115 -13.210 7.648 1.00 90.31 85 ALA A O 1
ATOM 687 N N . LEU A 1 86 ? 0.099 -11.766 5.938 1.00 88.25 86 LEU A N 1
ATOM 688 C CA . LEU A 1 86 ? -1.183 -11.092 6.181 1.00 88.25 86 LEU A CA 1
ATOM 689 C C . LEU A 1 86 ? -2.356 -12.078 6.170 1.00 88.25 86 LEU A C 1
ATOM 691 O O . LEU A 1 86 ? -3.159 -12.092 7.102 1.00 88.25 86 LEU A O 1
ATOM 695 N N . THR A 1 87 ? -2.440 -12.942 5.155 1.00 88.81 87 THR A N 1
ATOM 696 C CA . THR A 1 87 ? -3.525 -13.936 5.062 1.00 88.81 87 THR A CA 1
ATOM 697 C C . THR A 1 87 ? -3.477 -14.985 6.176 1.00 88.81 87 THR A C 1
ATOM 699 O O . THR A 1 87 ? -4.530 -15.423 6.642 1.00 88.81 87 THR A O 1
ATOM 702 N N . ALA A 1 88 ? -2.285 -15.347 6.666 1.00 88.94 88 ALA A N 1
ATOM 703 C CA . ALA A 1 88 ? -2.122 -16.310 7.755 1.00 88.94 88 ALA A CA 1
ATOM 704 C C . ALA A 1 88 ? -2.743 -15.829 9.079 1.00 88.94 88 ALA A C 1
ATOM 706 O O . ALA A 1 88 ? -3.205 -16.650 9.870 1.00 88.94 88 ALA A O 1
ATOM 707 N N . THR A 1 89 ? -2.833 -14.510 9.294 1.00 84.75 89 THR A N 1
ATOM 708 C CA . THR A 1 89 ? -3.478 -13.934 10.487 1.00 84.75 89 THR A CA 1
ATOM 709 C C . THR A 1 89 ? -4.983 -14.210 10.561 1.00 84.75 89 THR A C 1
ATOM 711 O O . THR A 1 89 ? -5.570 -14.071 11.629 1.00 84.75 89 THR A O 1
ATOM 714 N N . ARG A 1 90 ? -5.635 -14.554 9.437 1.00 83.62 90 ARG A N 1
ATOM 715 C CA . ARG A 1 90 ? -7.103 -14.638 9.270 1.00 83.62 90 ARG A CA 1
ATOM 716 C C . ARG A 1 90 ? -7.881 -13.348 9.586 1.00 83.62 90 ARG A C 1
ATOM 718 O O . ARG A 1 90 ? -9.104 -13.345 9.492 1.00 83.62 90 ARG A O 1
ATOM 725 N N . ARG A 1 91 ? -7.195 -12.246 9.912 1.00 91.19 91 ARG A N 1
ATOM 726 C CA . ARG A 1 91 ? -7.783 -10.924 10.205 1.00 91.19 91 ARG A CA 1
ATOM 727 C C . ARG A 1 91 ? -7.822 -10.012 8.979 1.00 91.19 91 ARG A C 1
ATOM 729 O O . ARG A 1 91 ? -8.549 -9.018 8.967 1.00 91.19 91 ARG A O 1
ATOM 736 N N . VAL A 1 92 ? -7.051 -10.363 7.949 1.00 91.94 92 VAL A N 1
ATOM 737 C CA . VAL A 1 92 ? -6.933 -9.621 6.693 1.00 91.94 92 VAL A CA 1
ATOM 738 C C . VAL A 1 92 ? -7.451 -10.473 5.539 1.00 91.94 92 VAL A C 1
ATOM 740 O O . VAL A 1 92 ? -6.926 -11.550 5.255 1.00 91.94 92 VAL A O 1
ATOM 743 N N . LYS A 1 93 ? -8.463 -9.966 4.836 1.00 94.38 93 LYS A N 1
ATOM 744 C CA . LYS A 1 93 ? -8.931 -10.498 3.558 1.00 94.38 93 LYS A CA 1
ATOM 745 C C . LYS A 1 93 ? -8.228 -9.754 2.428 1.00 94.38 93 LYS A C 1
ATOM 747 O O . LYS A 1 93 ? -8.432 -8.555 2.254 1.00 94.38 93 LYS A O 1
ATOM 752 N N . VAL A 1 94 ? -7.409 -10.467 1.663 1.00 93.12 94 VAL A N 1
ATOM 753 C CA . VAL A 1 94 ? -6.634 -9.887 0.561 1.00 93.12 94 VAL A CA 1
ATOM 754 C C . VAL A 1 94 ? -7.398 -10.007 -0.759 1.00 93.12 94 VAL A C 1
ATOM 756 O O . VAL A 1 94 ? -7.896 -11.078 -1.099 1.00 93.12 94 VAL A O 1
ATOM 759 N N . HIS A 1 95 ? -7.455 -8.911 -1.510 1.00 94.00 95 HIS A N 1
ATOM 760 C CA . HIS A 1 95 ? -8.049 -8.803 -2.839 1.00 94.00 95 HIS A CA 1
ATOM 761 C C . HIS A 1 95 ? -6.940 -8.458 -3.829 1.00 94.00 95 HIS A C 1
ATOM 763 O O . HIS A 1 95 ? -6.447 -7.329 -3.851 1.00 94.00 95 HIS A O 1
ATOM 769 N N . LEU A 1 96 ? -6.523 -9.445 -4.623 1.00 90.50 96 LEU A N 1
ATOM 770 C CA . LEU A 1 96 ? -5.489 -9.256 -5.636 1.00 90.50 96 LEU A CA 1
ATOM 771 C C . LEU A 1 96 ? -6.121 -8.908 -6.982 1.00 90.50 96 LEU A C 1
ATOM 773 O O . LEU A 1 96 ? -6.837 -9.714 -7.577 1.00 90.50 96 LEU A O 1
ATOM 777 N N . GLY A 1 97 ? -5.852 -7.695 -7.451 1.00 83.25 97 GLY A N 1
ATOM 778 C CA . GLY A 1 97 ? -6.152 -7.268 -8.808 1.00 83.25 97 GLY A CA 1
ATOM 779 C C . GLY A 1 97 ? -5.093 -7.747 -9.800 1.00 83.25 97 GLY A C 1
ATOM 780 O O . GLY A 1 97 ? -3.993 -8.152 -9.429 1.00 83.25 97 GLY A O 1
ATOM 781 N N . HIS A 1 98 ? -5.426 -7.648 -11.083 1.00 76.31 98 HIS A N 1
ATOM 782 C CA . HIS A 1 98 ? -4.463 -7.796 -12.169 1.00 76.31 98 HIS A CA 1
ATOM 783 C C . HIS A 1 98 ? -4.178 -6.415 -12.747 1.00 76.31 98 HIS A C 1
ATOM 785 O O . HIS A 1 98 ? -5.109 -5.628 -12.950 1.00 76.31 98 HIS A O 1
ATOM 791 N N . PHE A 1 99 ? -2.911 -6.131 -13.046 1.00 66.31 99 PHE A N 1
ATOM 792 C CA . PHE A 1 99 ? -2.560 -4.948 -13.820 1.00 66.31 99 PHE A CA 1
ATOM 793 C C . PHE A 1 99 ? -3.208 -5.066 -15.197 1.00 66.31 99 PHE A C 1
ATOM 795 O O . PHE A 1 99 ? -2.812 -5.881 -16.028 1.00 66.31 99 PHE A O 1
ATOM 802 N N . ARG A 1 100 ? -4.248 -4.269 -15.442 1.00 62.28 100 ARG A N 1
ATOM 803 C CA . ARG A 1 100 ? -4.821 -4.164 -16.779 1.00 62.28 100 ARG A CA 1
ATOM 804 C C . ARG A 1 100 ? -3.918 -3.253 -17.598 1.00 62.28 100 ARG A C 1
ATOM 806 O O . ARG A 1 100 ? -3.925 -2.044 -17.385 1.00 62.28 100 ARG A O 1
ATOM 813 N N . LYS A 1 101 ? -3.207 -3.812 -18.581 1.00 55.66 101 LYS A N 1
ATOM 814 C CA . LYS A 1 101 ? -2.830 -3.034 -19.766 1.00 55.66 101 LYS A CA 1
ATOM 815 C C . LYS A 1 101 ? -4.129 -2.695 -20.488 1.00 55.66 101 LYS A C 1
ATOM 817 O O . LYS A 1 101 ? -4.721 -3.553 -21.135 1.00 55.66 101 LYS A O 1
ATOM 822 N N . ARG A 1 102 ? -4.656 -1.492 -20.270 1.00 48.06 102 ARG A N 1
ATOM 823 C CA . ARG A 1 102 ? -5.802 -1.002 -21.034 1.00 48.06 102 ARG A CA 1
ATOM 824 C C . ARG A 1 102 ? -5.276 -0.133 -22.165 1.00 48.06 102 ARG A C 1
ATOM 826 O O . ARG A 1 102 ? -4.938 1.017 -21.930 1.00 48.06 102 ARG A O 1
ATOM 833 N N . ASP A 1 103 ? -5.344 -0.677 -23.374 1.00 51.72 103 ASP A N 1
ATOM 834 C CA . ASP A 1 103 ? -5.425 0.106 -24.616 1.00 51.72 103 ASP A CA 1
ATOM 835 C C . ASP A 1 103 ? -6.896 0.363 -25.002 1.00 51.72 103 ASP A C 1
ATOM 837 O O . ASP A 1 103 ? -7.216 0.732 -26.128 1.00 51.72 103 ASP A O 1
ATOM 841 N N . THR A 1 104 ? -7.842 0.098 -24.091 1.00 53.25 104 THR A N 1
ATOM 842 C CA . THR A 1 104 ? -9.277 0.141 -24.391 1.00 53.25 104 THR A CA 1
ATOM 843 C C . THR A 1 104 ? -9.963 1.238 -23.596 1.00 53.25 104 THR A C 1
ATOM 845 O O . THR A 1 104 ? -10.124 1.142 -22.375 1.00 53.25 104 THR A O 1
ATOM 848 N N . PHE A 1 105 ? -10.393 2.260 -24.332 1.00 54.44 105 PHE A N 1
ATOM 849 C CA . PHE A 1 105 ? -11.263 3.330 -23.868 1.00 54.44 105 PHE A CA 1
ATOM 850 C C . PHE A 1 105 ? -12.576 2.755 -23.316 1.00 54.44 105 PHE A C 1
ATOM 852 O O . PHE A 1 105 ? -13.187 1.867 -23.916 1.00 54.44 105 PHE A O 1
ATOM 859 N N . ILE A 1 106 ? -13.003 3.245 -22.152 1.00 60.31 106 ILE A N 1
ATOM 860 C CA . ILE A 1 106 ? -14.256 2.832 -21.511 1.00 60.31 106 ILE A CA 1
ATOM 861 C C . ILE A 1 106 ? -15.402 3.520 -22.258 1.00 60.31 106 ILE A C 1
ATOM 863 O O . ILE A 1 106 ? -15.574 4.734 -22.155 1.00 60.31 106 ILE A O 1
ATOM 867 N N . LYS A 1 107 ? -16.176 2.747 -23.022 1.00 61.75 107 LYS A N 1
ATOM 868 C CA . LYS A 1 107 ? -17.272 3.264 -23.857 1.00 61.75 107 LYS A CA 1
ATOM 869 C C . LYS A 1 107 ? -18.394 3.875 -23.017 1.00 61.75 107 LYS A C 1
ATOM 871 O O . LYS A 1 107 ? -18.973 4.878 -23.418 1.00 61.75 107 LYS A O 1
ATOM 876 N N . GLU A 1 108 ? -18.649 3.325 -21.833 1.00 67.56 108 GLU A N 1
ATOM 877 C CA . GLU A 1 108 ? -19.629 3.861 -20.885 1.00 67.56 108 GLU A CA 1
ATOM 878 C C . GLU A 1 108 ? -19.216 5.248 -20.366 1.00 67.56 108 GLU A C 1
ATOM 880 O O . GLU A 1 108 ? -20.052 6.124 -20.168 1.00 67.56 108 GLU A O 1
ATOM 885 N N . LEU A 1 109 ? -17.911 5.480 -20.202 1.00 58.91 109 LEU A N 1
ATOM 886 C CA . LEU A 1 109 ? -17.372 6.761 -19.746 1.00 58.91 109 LEU A CA 1
ATOM 887 C C . LEU A 1 109 ? -17.458 7.826 -20.852 1.00 58.91 109 LEU A C 1
ATOM 889 O O . LEU A 1 109 ? -17.736 8.984 -20.559 1.00 58.91 109 LEU A O 1
ATOM 893 N N . ALA A 1 110 ? -17.311 7.417 -22.118 1.00 59.41 110 ALA A N 1
ATOM 894 C CA . ALA A 1 110 ? -17.542 8.272 -23.284 1.00 59.41 110 ALA A CA 1
ATOM 895 C C . ALA A 1 110 ? -19.025 8.655 -23.466 1.00 59.41 110 ALA A C 1
ATOM 897 O O . ALA A 1 110 ? -19.321 9.744 -23.944 1.00 59.41 110 ALA A O 1
ATOM 898 N N . GLN A 1 111 ? -19.965 7.793 -23.059 1.00 65.81 111 GLN A N 1
ATOM 899 C CA . GLN A 1 111 ? -21.398 8.123 -23.056 1.00 65.81 111 GLN A CA 1
ATOM 900 C C . GLN A 1 111 ? -21.779 9.103 -21.941 1.00 65.81 111 GLN A C 1
ATOM 902 O O . GLN A 1 111 ? -22.639 9.955 -22.145 1.00 65.81 111 GLN A O 1
ATOM 907 N N . LEU A 1 112 ? -21.151 8.987 -20.768 1.00 71.31 112 LEU A N 1
ATOM 908 C CA . LEU A 1 112 ? -21.414 9.867 -19.625 1.00 71.31 112 LEU A CA 1
ATOM 909 C C . LEU A 1 112 ? -20.739 11.239 -19.756 1.00 71.31 112 LEU A C 1
ATOM 911 O O . LEU A 1 112 ? -21.187 12.197 -19.132 1.00 71.31 112 LEU A O 1
ATOM 915 N N . CYS A 1 113 ? -19.675 11.338 -20.555 1.00 52.38 113 CYS A N 1
ATOM 916 C CA . CYS A 1 113 ? -18.920 12.567 -20.766 1.00 52.38 113 CYS A CA 1
ATOM 917 C C . CYS A 1 113 ? -18.633 12.752 -22.270 1.00 52.38 113 CYS A C 1
ATOM 919 O O . CYS A 1 113 ? -17.526 12.460 -22.728 1.00 52.38 113 CYS A O 1
ATOM 921 N N . PRO A 1 114 ? -19.630 13.196 -23.062 1.00 59.03 114 PRO A N 1
ATOM 922 C CA . PRO A 1 114 ? -19.526 13.256 -24.523 1.00 59.03 114 PRO A CA 1
ATOM 923 C C . PRO A 1 114 ? -18.474 14.257 -25.023 1.00 59.03 114 PRO A C 1
ATOM 925 O O . PRO A 1 114 ? -18.011 14.139 -26.154 1.00 59.03 114 PRO A O 1
ATOM 928 N N . GLU A 1 115 ? -18.054 15.203 -24.181 1.00 62.56 115 GLU A N 1
ATOM 929 C CA . GLU A 1 115 ? -17.019 16.194 -24.497 1.00 62.56 115 GLU A CA 1
ATOM 930 C C . GLU A 1 115 ? -15.648 15.843 -23.901 1.00 62.56 115 GLU A C 1
ATOM 932 O O . GLU A 1 115 ? -14.941 16.687 -23.350 1.00 62.56 115 GLU A O 1
ATOM 937 N N . SER A 1 116 ? -15.236 14.580 -23.995 1.00 61.00 116 SER A N 1
ATOM 938 C CA . SER A 1 116 ? -13.843 14.229 -23.714 1.00 61.00 116 SER A CA 1
ATOM 939 C C . SER A 1 116 ? -12.977 14.477 -24.950 1.00 61.00 116 SER A C 1
ATOM 941 O O . SER A 1 116 ? -13.262 13.940 -26.021 1.00 61.00 116 SER A O 1
ATOM 943 N N . PHE A 1 117 ? -11.881 15.218 -24.805 1.00 65.00 117 PHE A N 1
ATOM 944 C CA . PHE A 1 117 ? -10.827 15.282 -25.815 1.00 65.00 117 PHE A CA 1
ATOM 945 C C . PHE A 1 117 ? -9.608 14.491 -25.344 1.00 65.00 117 PHE A C 1
ATOM 947 O O . PHE A 1 117 ? -9.291 14.435 -24.158 1.00 65.00 117 PHE A O 1
ATOM 954 N N . THR A 1 118 ? -8.914 13.868 -26.291 1.00 62.41 118 THR A N 1
ATOM 955 C CA . THR A 1 118 ? -7.612 13.247 -26.041 1.00 62.41 118 THR A CA 1
ATOM 956 C C . THR A 1 118 ? -6.548 14.145 -26.642 1.00 62.41 118 THR A C 1
ATOM 958 O O . THR A 1 118 ? -6.598 14.463 -27.830 1.00 62.41 118 THR A O 1
ATOM 961 N N . LEU A 1 119 ? -5.588 14.571 -25.825 1.00 76.12 119 LEU A N 1
ATOM 962 C CA . LEU A 1 119 ? -4.437 15.319 -26.312 1.00 76.12 119 LEU A CA 1
ATOM 963 C C . LEU A 1 119 ? -3.491 14.348 -27.018 1.00 76.12 119 LEU A C 1
ATOM 965 O O . LEU A 1 119 ? -3.130 13.301 -26.480 1.00 76.12 119 LEU A O 1
ATOM 969 N N . SER A 1 120 ? -3.117 14.679 -28.250 1.00 76.38 120 SER A N 1
ATOM 970 C CA . SER A 1 120 ? -2.171 13.871 -29.016 1.00 76.38 120 SER A CA 1
ATOM 971 C C . SER A 1 120 ? -0.741 14.115 -28.531 1.00 76.38 120 SER A C 1
ATOM 973 O O . SER A 1 120 ? -0.445 15.166 -27.963 1.00 76.38 120 SER A O 1
ATOM 975 N N . LEU A 1 121 ? 0.177 13.184 -28.817 1.00 65.31 121 LEU A N 1
ATOM 976 C CA . LEU A 1 121 ? 1.613 13.400 -28.588 1.00 65.31 121 LEU A CA 1
ATOM 977 C C . LEU A 1 121 ? 2.081 14.733 -29.193 1.00 65.31 121 LEU A C 1
ATOM 979 O O . LEU A 1 121 ? 2.807 15.484 -28.549 1.00 65.31 121 LEU A O 1
ATOM 983 N N . LYS A 1 122 ? 1.606 15.056 -30.401 1.00 81.75 122 LYS A N 1
ATOM 984 C CA . LYS A 1 122 ? 1.883 16.329 -31.069 1.00 81.75 122 LYS A CA 1
ATOM 985 C C . LYS A 1 122 ? 1.416 17.523 -30.227 1.00 81.75 122 LYS A C 1
ATOM 987 O O . LYS A 1 122 ? 2.187 18.449 -30.024 1.00 81.75 122 LYS A O 1
ATOM 992 N N . THR A 1 123 ? 0.214 17.455 -29.660 1.00 82.00 123 THR A N 1
ATOM 993 C CA . THR A 1 123 ? -0.333 18.508 -28.793 1.00 82.00 123 THR A CA 1
ATOM 994 C C . THR A 1 123 ? 0.491 18.688 -27.515 1.00 82.00 123 THR A C 1
ATOM 996 O O . THR A 1 123 ? 0.738 19.812 -27.094 1.00 82.00 123 THR A O 1
ATOM 999 N N . TYR A 1 124 ? 0.977 17.602 -26.909 1.00 73.38 124 TYR A N 1
ATOM 1000 C CA . TYR A 1 124 ? 1.881 17.707 -25.759 1.00 73.38 124 TYR A CA 1
ATOM 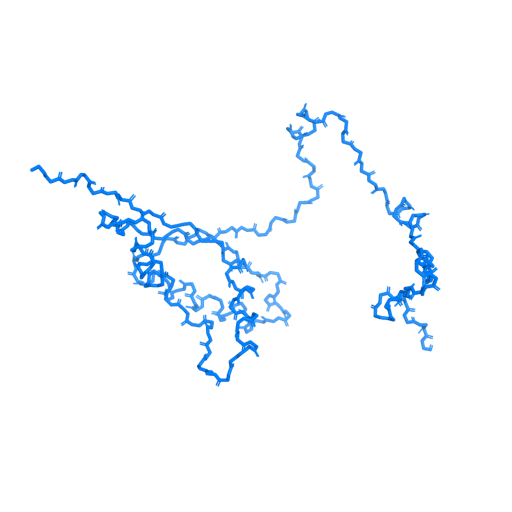1001 C C . TYR A 1 124 ? 3.225 18.346 -26.126 1.00 73.38 124 TYR A C 1
ATOM 1003 O O . TYR A 1 124 ? 3.748 19.136 -25.343 1.00 73.38 124 TYR A O 1
ATOM 1011 N N . LEU A 1 125 ? 3.779 18.028 -27.301 1.00 79.25 125 LEU A N 1
ATOM 1012 C CA . LEU A 1 125 ? 5.034 18.612 -27.787 1.00 79.25 125 LEU A CA 1
ATOM 1013 C C . LEU A 1 125 ? 4.894 20.107 -28.113 1.00 79.25 125 LEU A C 1
ATOM 1015 O O . LEU A 1 125 ? 5.800 20.883 -27.825 1.00 79.25 125 LEU A O 1
ATOM 1019 N N . GLU A 1 126 ? 3.756 20.519 -28.669 1.00 81.25 126 GLU A N 1
ATOM 1020 C CA . GLU A 1 126 ? 3.477 21.911 -29.053 1.00 81.25 126 GLU A CA 1
ATOM 1021 C C . GLU A 1 126 ? 3.248 22.847 -27.853 1.00 81.25 126 GLU A C 1
ATOM 1023 O O . GLU A 1 126 ? 3.399 24.061 -27.982 1.00 81.25 126 GLU A O 1
ATOM 1028 N N . HIS A 1 127 ? 2.917 22.300 -26.680 1.00 81.69 127 HIS A N 1
ATOM 1029 C CA . HIS A 1 127 ? 2.587 23.067 -25.474 1.00 81.69 127 HIS A CA 1
ATOM 1030 C C . HIS A 1 127 ? 3.564 22.834 -24.311 1.00 81.69 127 HIS A C 1
ATOM 1032 O O . HIS A 1 127 ? 3.174 22.873 -23.143 1.00 81.69 127 HIS A O 1
ATOM 1038 N N . GLN A 1 128 ? 4.842 22.599 -24.614 1.00 81.88 128 GLN A N 1
ATOM 1039 C CA . GLN A 1 128 ? 5.894 22.581 -23.596 1.00 81.88 128 GLN A CA 1
ATOM 1040 C C . GLN A 1 128 ? 6.216 23.998 -23.107 1.00 81.88 128 GLN A C 1
ATOM 1042 O O . GLN A 1 128 ? 6.181 24.969 -23.866 1.00 81.88 128 GLN A O 1
ATOM 1047 N N . PHE A 1 129 ? 6.570 24.122 -21.829 1.00 79.69 129 PHE A N 1
ATOM 1048 C CA . PHE A 1 129 ? 7.150 25.364 -21.333 1.00 79.69 129 PHE A CA 1
ATOM 1049 C C . PHE A 1 129 ? 8.530 25.603 -21.967 1.00 79.69 129 PHE A C 1
ATOM 1051 O O . PHE A 1 129 ? 9.262 24.645 -22.220 1.00 79.69 129 PHE A O 1
ATOM 1058 N N . PRO A 1 130 ? 8.928 26.867 -22.192 1.00 80.75 130 PRO A N 1
ATOM 1059 C CA . PRO A 1 130 ? 10.299 27.169 -22.576 1.00 80.75 130 PRO A CA 1
ATOM 1060 C C . PRO A 1 130 ? 11.265 26.727 -21.471 1.00 80.75 130 PRO A C 1
ATOM 1062 O O . PRO A 1 130 ? 10.915 26.741 -20.291 1.00 80.75 130 PRO A O 1
ATOM 1065 N N . GLU A 1 131 ? 12.514 26.428 -21.839 1.00 81.94 131 GLU A N 1
ATOM 1066 C CA . GLU A 1 131 ? 13.560 25.969 -20.905 1.00 81.94 131 GLU A CA 1
ATOM 1067 C C . GLU A 1 131 ? 13.764 26.893 -19.695 1.00 81.94 131 GLU A C 1
ATOM 1069 O O . GLU A 1 131 ? 14.252 26.466 -18.650 1.00 81.94 131 GLU A O 1
ATOM 1074 N N . ARG A 1 132 ? 13.384 28.169 -19.831 1.00 86.44 132 ARG A N 1
ATOM 1075 C CA . ARG A 1 132 ? 13.377 29.161 -18.760 1.00 86.44 132 ARG A CA 1
ATOM 1076 C C . ARG A 1 132 ? 12.063 29.936 -18.745 1.00 86.44 132 ARG A C 1
ATOM 1078 O O . ARG A 1 132 ? 11.675 30.546 -19.741 1.00 86.44 132 ARG A O 1
ATOM 1085 N N . ILE A 1 133 ? 11.427 29.995 -17.583 1.00 90.75 133 ILE A N 1
ATOM 1086 C CA . ILE A 1 133 ? 10.224 30.792 -17.336 1.00 90.75 133 ILE A CA 1
ATOM 1087 C C . ILE A 1 133 ? 10.590 31.939 -16.402 1.00 90.75 133 ILE A C 1
ATOM 1089 O O . ILE A 1 133 ? 11.182 31.733 -15.341 1.00 90.75 133 ILE A O 1
ATOM 1093 N N . ARG A 1 134 ? 10.222 33.166 -16.780 1.00 91.12 134 ARG A N 1
ATOM 1094 C CA . ARG A 1 134 ? 10.379 34.340 -15.918 1.00 91.12 134 ARG A CA 1
ATOM 1095 C C . ARG A 1 134 ? 9.151 34.492 -15.027 1.00 91.12 134 ARG A C 1
ATOM 1097 O O . ARG A 1 134 ? 8.040 34.638 -15.523 1.00 91.12 134 ARG A O 1
ATOM 1104 N N . LEU A 1 135 ? 9.360 34.507 -13.716 1.00 86.81 135 LEU A N 1
ATOM 1105 C CA . LEU A 1 135 ? 8.303 34.733 -12.735 1.00 86.81 135 LEU A CA 1
ATOM 1106 C C . LEU A 1 135 ? 7.966 36.232 -12.609 1.00 86.81 135 LEU A C 1
ATOM 1108 O O . LEU A 1 135 ? 8.832 37.077 -12.865 1.00 86.81 135 LEU A O 1
ATOM 1112 N N . PRO A 1 136 ? 6.767 36.588 -12.106 1.00 90.38 136 PRO A N 1
ATOM 1113 C CA . PRO A 1 136 ? 6.413 37.975 -11.777 1.00 90.38 136 PRO A CA 1
ATOM 1114 C C . PRO A 1 136 ? 7.403 38.649 -10.811 1.00 90.38 136 PRO A C 1
ATOM 1116 O O . PRO A 1 136 ? 7.651 39.848 -10.897 1.00 90.38 136 PRO A O 1
ATOM 1119 N N . SER A 1 137 ? 8.059 37.859 -9.953 1.00 87.31 137 SER A N 1
ATOM 1120 C CA . SER A 1 137 ? 9.133 38.293 -9.047 1.00 87.31 137 SER A CA 1
ATOM 1121 C C . SER A 1 137 ? 10.462 38.630 -9.746 1.00 87.31 137 SER A C 1
ATOM 1123 O O . SER A 1 137 ? 11.452 38.913 -9.076 1.00 87.31 137 SER A O 1
ATOM 1125 N N . LYS A 1 138 ? 10.511 38.574 -11.085 1.00 85.94 138 LYS A N 1
ATOM 1126 C CA . LYS A 1 138 ? 11.696 38.714 -11.954 1.00 85.94 138 LYS A CA 1
ATOM 1127 C C . LYS A 1 138 ? 12.758 37.615 -11.803 1.00 85.94 138 LYS A C 1
ATOM 1129 O O . LYS A 1 138 ? 13.767 37.679 -12.501 1.00 85.94 138 LYS A O 1
ATOM 1134 N N . LYS A 1 139 ? 12.528 36.607 -10.959 1.00 86.19 139 LYS A N 1
ATOM 1135 C CA . LYS A 1 139 ? 13.357 35.394 -10.872 1.00 86.19 139 LYS A CA 1
ATOM 1136 C C . LYS A 1 139 ? 13.042 34.436 -12.027 1.00 86.19 139 LYS A C 1
ATOM 1138 O O . LYS A 1 139 ? 1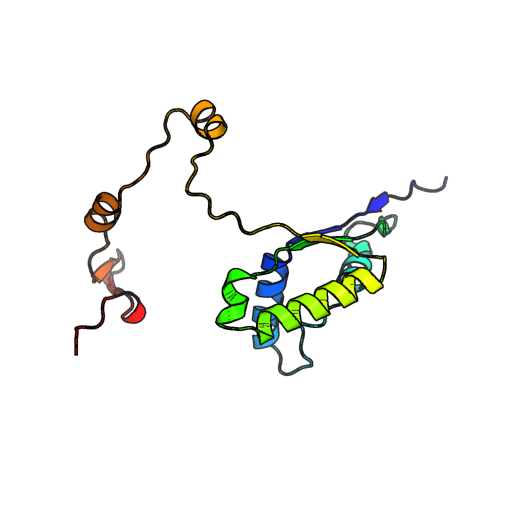1.961 34.511 -12.608 1.00 86.19 139 LYS A O 1
ATOM 1143 N N . TYR A 1 140 ? 13.972 33.536 -12.341 1.00 89.81 140 TYR A N 1
ATOM 1144 C CA . TYR A 1 140 ? 13.791 32.509 -13.370 1.00 89.81 140 TYR A CA 1
ATOM 1145 C C . TYR A 1 140 ? 13.620 31.124 -12.748 1.00 89.81 140 TYR A C 1
ATOM 1147 O O . TYR A 1 140 ? 14.302 30.795 -11.779 1.00 89.81 140 TYR A O 1
ATOM 1155 N N . VAL A 1 141 ? 12.734 30.324 -13.338 1.00 87.38 141 VAL A N 1
ATOM 1156 C CA . VAL A 1 141 ? 12.648 28.875 -13.131 1.00 87.38 141 VAL A CA 1
ATOM 1157 C C . VAL A 1 141 ? 13.160 28.218 -14.400 1.00 87.38 141 VAL A C 1
ATOM 1159 O O . VAL A 1 141 ? 12.704 28.561 -15.490 1.00 87.38 141 VAL A O 1
ATOM 1162 N N . VAL A 1 142 ? 14.129 27.321 -14.259 1.00 86.62 142 VAL A N 1
ATOM 1163 C CA . VAL A 1 142 ? 14.720 26.581 -15.377 1.00 86.62 142 VAL A CA 1
ATOM 1164 C C . VAL A 1 142 ? 14.240 25.139 -15.359 1.00 86.62 142 VAL A C 1
ATOM 1166 O O . VAL A 1 142 ? 13.988 24.581 -14.289 1.00 86.62 142 VAL A O 1
ATOM 1169 N N . MET A 1 143 ? 14.110 24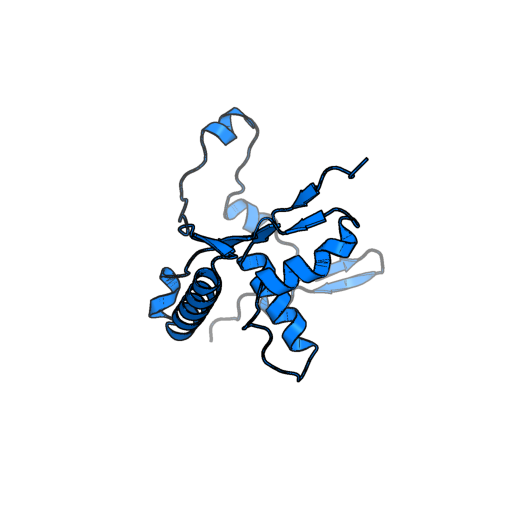.545 -16.542 1.00 81.19 143 MET A N 1
ATOM 1170 C CA . MET A 1 143 ? 13.797 23.130 -16.681 1.00 81.19 143 MET A CA 1
ATOM 1171 C C . MET A 1 143 ? 14.871 22.286 -15.969 1.00 81.19 143 MET A C 1
ATOM 1173 O O . MET A 1 143 ? 16.065 22.525 -16.180 1.00 81.19 143 MET A O 1
ATOM 1177 N N . PRO A 1 144 ? 14.485 21.303 -15.134 1.00 83.81 144 PRO A N 1
ATOM 1178 C CA . PRO A 1 144 ? 15.442 20.407 -14.503 1.00 83.81 144 PRO A CA 1
ATOM 1179 C C . PRO A 1 144 ? 16.279 19.652 -15.550 1.00 83.81 144 PRO A C 1
ATOM 1181 O O . PRO A 1 144 ? 15.707 19.083 -16.482 1.00 83.81 144 PRO A O 1
ATOM 1184 N N . PRO A 1 145 ? 17.612 19.557 -15.390 1.00 74.31 145 PRO A N 1
ATOM 1185 C CA . PRO A 1 145 ? 18.470 18.825 -16.327 1.00 74.31 145 PRO A CA 1
ATOM 1186 C C . PRO A 1 145 ? 18.104 17.343 -16.480 1.00 74.31 145 PRO A C 1
ATOM 1188 O O . PRO A 1 145 ? 18.359 16.746 -17.518 1.00 74.31 145 PRO A O 1
ATOM 1191 N N . SER A 1 146 ? 17.480 16.750 -15.458 1.00 73.38 146 SER A N 1
ATOM 1192 C CA . SER A 1 146 ? 16.993 15.367 -15.472 1.00 73.38 146 SER A CA 1
ATOM 1193 C C . SER A 1 146 ? 15.767 15.145 -16.365 1.00 73.38 146 SER A C 1
ATOM 1195 O O . SER A 1 146 ? 15.373 13.997 -16.559 1.00 73.38 146 SER A O 1
ATOM 1197 N N . TRP A 1 147 ? 15.135 16.212 -16.867 1.00 68.31 147 TRP A N 1
ATOM 1198 C CA . TRP A 1 147 ? 13.917 16.155 -17.685 1.00 68.31 147 TRP A CA 1
ATOM 1199 C C . TRP A 1 147 ? 14.172 16.461 -19.170 1.00 68.31 147 TRP A C 1
ATOM 1201 O O . TRP A 1 147 ? 13.284 16.245 -19.991 1.00 68.31 147 TRP A O 1
ATOM 1211 N N . GLY A 1 148 ? 15.370 16.934 -19.528 1.00 64.50 148 GLY A N 1
ATOM 1212 C CA . GLY A 1 148 ? 15.793 17.120 -20.918 1.00 64.50 148 GLY A CA 1
ATOM 1213 C C . GLY A 1 148 ? 16.489 15.880 -21.487 1.00 64.50 148 GLY A C 1
ATOM 1214 O O . GLY A 1 148 ? 17.083 15.089 -20.753 1.00 64.50 148 GLY A O 1
ATOM 1215 N N . THR A 1 149 ? 16.455 15.712 -22.809 1.00 58.59 149 THR A N 1
ATOM 1216 C CA . THR A 1 149 ? 17.315 14.746 -23.508 1.00 58.59 149 THR A CA 1
ATOM 1217 C C . THR A 1 149 ? 18.779 15.114 -23.286 1.00 58.59 149 THR A C 1
ATOM 1219 O O . THR A 1 149 ? 19.220 16.184 -23.705 1.00 58.59 149 THR A O 1
ATOM 1222 N N . GLN A 1 150 ? 19.539 14.220 -22.648 1.00 50.31 150 GLN A N 1
ATOM 1223 C CA . GLN A 1 150 ? 21.000 14.255 -22.713 1.00 50.31 150 GLN A CA 1
ATOM 1224 C C . GLN A 1 150 ? 21.408 14.225 -24.197 1.00 50.31 150 GLN A C 1
ATOM 1226 O O . GLN A 1 150 ? 20.816 13.446 -24.955 1.00 50.31 150 GLN A O 1
ATOM 1231 N N . PRO A 1 151 ? 22.361 15.063 -24.641 1.00 42.72 151 PRO A N 1
ATOM 1232 C CA . PRO A 1 151 ? 22.847 14.986 -26.011 1.00 42.72 151 PRO A CA 1
ATOM 1233 C C . PRO A 1 151 ? 23.408 13.578 -26.269 1.00 42.72 151 PRO A C 1
ATOM 1235 O O . PRO A 1 151 ? 23.967 12.974 -25.347 1.00 42.72 151 PRO A O 1
ATOM 1238 N N . PRO A 1 152 ? 23.239 13.023 -27.483 1.00 44.03 152 PRO A N 1
ATOM 1239 C CA . PRO A 1 152 ? 23.898 11.773 -27.831 1.00 44.03 152 PRO A CA 1
ATOM 1240 C C . PRO A 1 152 ? 25.414 11.941 -27.656 1.00 44.03 152 PRO A C 1
ATOM 1242 O O . PRO A 1 152 ? 25.957 13.000 -27.979 1.00 44.03 152 PRO A O 1
ATOM 1245 N N . ALA A 1 153 ? 26.040 10.909 -27.085 1.00 51.34 153 ALA A N 1
ATOM 1246 C CA . ALA A 1 153 ? 27.483 10.826 -26.866 1.00 51.34 153 ALA A CA 1
ATOM 1247 C C . ALA A 1 153 ? 28.281 10.927 -28.174 1.00 51.34 153 ALA A C 1
ATOM 1249 O O . ALA A 1 153 ? 27.772 10.441 -29.212 1.00 51.34 153 ALA A O 1
#

Secondary structure (DSSP, 8-state):
-PPPPEEEEEEEEHHHHHHHHHHHGGG--SS-TTS--HHHHHHHTHHHH-TTEEEEEEEEEEE--GGGTTT-HHHHHHHHHHHHHHHHTSSEEEEEE------S--HHHHHH-TT-----HHHHHHTPPPSEEE-TTS-EEE--GGGSPPPP-

Radius of gyration: 23.31 Å; chains: 1; bounding box: 56×55×59 Å

Foldseek 3Di:
DDPDQAEDEAEEEPVVVVVVLVVVVVVDPDDRSLLDQPLVVVVVCQVVVHPRYDYPAYEYEEEQPVVCCVVCVPVSVVVVVSVVVNVVVVRYDYDYDYPDPDPDDDVVVCVVCVPDDDQDPVNVVVPDDPQWDQDPVRDIDGDPPVPDDDPDD

pLDDT: mean 80.04, std 13.39, range [42.72, 95.88]

Sequence (153 aa):
MEEPANRTAFFVDGFNLYHSVCEAEKDTDERPLKWLDIAAMCESTLHLIGKTARFAGVHYFSAYADHLSEQAPDKVQRHKIFVRALTATRRVKVHLGHFRKRDTFIKELAQLCPESFTLSLKTYLEHQFPERIRLPSKKYVVMPPSWGTQPPA

Organism: NCBI:txid1804625